Protein AF-W6RFC2-F1 (afdb_monomer_lite)

pLDDT: mean 91.89, std 6.56, range [70.94, 98.5]

Organism: Ectopseudomonas oleovorans (strain CECT 5344) (NCBI:txid1182590)

Foldseek 3Di:
DVVVVVCPVVLVVLLVPFAFWDFKDADPVGHQLVPCPPDNLDGDIDTGGNDPVSVCCSCCVDPVVVCVVCVVVRDDDDPFDPDKDADDPPPDDDDPVLVVVLSVCCRPPNADNGIYDSVDDDDHDD

Secondary structure (DSSP, 8-state):
-HHHHHHHHHHHHHHHTSTTEEEE---TTS-STT--TT-TT-----EEES-HHHHHHHHHSSTHHHHHHHGGGTSPPPSS----B----TT----HHHHHHHHHHHHHH-SBTTBBBTTB--PPP-

Radius of gyration: 14.4 Å; chains: 1; bounding box: 34×30×34 Å

Structure (mmCIF, N/CA/C/O backbone):
data_AF-W6RFC2-F1
#
_entry.id   AF-W6RFC2-F1
#
loop_
_atom_site.group_PDB
_atom_site.id
_atom_site.type_symbol
_atom_site.label_atom_id
_atom_site.label_alt_id
_atom_site.label_comp_id
_atom_site.label_asym_id
_atom_site.label_entity_id
_atom_site.label_seq_id
_atom_site.pdbx_PDB_ins_code
_atom_site.Cartn_x
_atom_site.Cartn_y
_atom_site.Cartn_z
_atom_site.occupancy
_atom_site.B_iso_or_equiv
_atom_site.auth_seq_id
_atom_site.auth_comp_id
_atom_site.auth_asym_id
_atom_site.auth_atom_id
_atom_site.pdbx_PDB_model_num
ATOM 1 N N . MET A 1 1 ? 13.873 -7.001 -14.185 1.00 75.94 1 MET A N 1
ATOM 2 C CA . MET A 1 1 ? 12.534 -6.460 -14.507 1.00 75.94 1 MET A CA 1
ATOM 3 C C . MET A 1 1 ? 11.583 -7.491 -15.117 1.00 75.94 1 MET A C 1
ATOM 5 O O . MET A 1 1 ? 10.491 -7.632 -14.593 1.00 75.94 1 MET A O 1
ATOM 9 N N . VAL A 1 2 ? 11.982 -8.250 -16.151 1.00 79.12 2 VAL A N 1
ATOM 10 C CA . VAL A 1 2 ? 11.108 -9.236 -16.839 1.00 79.12 2 VAL A CA 1
ATOM 11 C C . VAL A 1 2 ? 10.440 -10.245 -15.889 1.00 79.12 2 VAL A C 1
ATOM 13 O O . VAL A 1 2 ? 9.227 -10.402 -15.944 1.00 79.12 2 VAL A O 1
ATOM 16 N N . ASP A 1 3 ? 11.198 -10.872 -14.980 1.00 84.19 3 ASP A N 1
ATOM 17 C CA . ASP A 1 3 ? 10.649 -11.856 -14.024 1.00 84.19 3 ASP A CA 1
ATOM 18 C C . ASP A 1 3 ? 9.615 -11.245 -13.059 1.00 84.19 3 ASP A C 1
ATOM 20 O O . ASP A 1 3 ? 8.581 -11.846 -12.778 1.00 84.19 3 ASP A O 1
ATOM 24 N N . PHE A 1 4 ? 9.852 -10.016 -12.592 1.00 82.06 4 PHE A N 1
ATOM 25 C CA . PHE A 1 4 ? 8.900 -9.302 -11.740 1.00 82.06 4 PHE A CA 1
ATOM 26 C C . PHE A 1 4 ? 7.601 -8.994 -12.492 1.00 82.06 4 PHE A C 1
ATOM 28 O O . PHE A 1 4 ? 6.523 -9.289 -11.984 1.00 82.06 4 PHE A O 1
ATOM 35 N N . VAL A 1 5 ? 7.699 -8.464 -13.719 1.00 81.62 5 VAL A N 1
ATOM 36 C CA . VAL A 1 5 ? 6.527 -8.155 -14.558 1.00 81.62 5 VAL A CA 1
ATOM 37 C C . VAL A 1 5 ? 5.724 -9.423 -14.860 1.00 81.62 5 VAL A C 1
ATOM 39 O O . VAL A 1 5 ? 4.506 -9.416 -14.719 1.00 81.62 5 VAL A O 1
ATOM 42 N N . ALA A 1 6 ? 6.394 -10.539 -15.163 1.00 84.88 6 ALA A N 1
ATOM 43 C CA . ALA A 1 6 ? 5.744 -11.831 -15.396 1.00 84.88 6 ALA A CA 1
ATOM 44 C C . ALA A 1 6 ? 4.986 -12.376 -14.168 1.00 84.88 6 ALA A C 1
ATOM 46 O O . ALA A 1 6 ? 4.087 -13.201 -14.310 1.00 84.88 6 ALA A O 1
ATOM 47 N N . ASN A 1 7 ? 5.326 -11.924 -12.956 1.00 86.81 7 ASN A N 1
ATOM 48 C CA . ASN A 1 7 ? 4.627 -12.309 -11.730 1.00 86.81 7 ASN A CA 1
ATOM 49 C C . ASN A 1 7 ? 3.486 -11.353 -11.346 1.00 86.81 7 ASN A C 1
ATOM 51 O O . ASN A 1 7 ? 2.704 -11.711 -10.465 1.00 86.81 7 ASN A O 1
ATOM 55 N N . LEU A 1 8 ? 3.360 -10.175 -11.974 1.00 85.69 8 LEU A N 1
ATOM 56 C CA . LEU A 1 8 ? 2.356 -9.172 -11.594 1.00 85.69 8 LEU A CA 1
ATOM 57 C C . LEU A 1 8 ? 0.935 -9.719 -11.682 1.00 85.69 8 LEU A C 1
ATOM 59 O O . LEU A 1 8 ? 0.191 -9.613 -10.714 1.00 85.69 8 LEU A O 1
ATOM 63 N N . GLU A 1 9 ? 0.578 -10.357 -12.796 1.00 87.38 9 GLU A N 1
ATOM 64 C CA . GLU A 1 9 ? -0.757 -10.931 -12.992 1.00 87.38 9 GLU A CA 1
ATOM 65 C C . GLU A 1 9 ? -1.086 -11.967 -11.910 1.00 87.38 9 GLU A C 1
ATOM 67 O O . GLU A 1 9 ? -2.132 -11.898 -11.267 1.00 87.38 9 GLU A O 1
ATOM 72 N N . ARG A 1 10 ? -0.145 -12.876 -11.626 1.00 91.31 10 ARG A N 1
ATOM 73 C CA . ARG A 1 10 ? -0.298 -13.907 -10.590 1.00 91.31 10 ARG A CA 1
ATOM 74 C C . ARG A 1 10 ? -0.512 -13.302 -9.202 1.00 91.31 10 ARG A C 1
ATOM 76 O O . ARG A 1 10 ? -1.317 -13.813 -8.428 1.00 91.31 10 ARG A O 1
ATOM 83 N N . ILE A 1 11 ? 0.232 -12.250 -8.868 1.00 92.00 11 ILE A N 1
ATOM 84 C CA . ILE A 1 11 ? 0.141 -11.574 -7.569 1.00 92.00 11 ILE A CA 1
ATOM 85 C C . ILE A 1 11 ? -1.137 -10.733 -7.470 1.00 92.00 11 ILE A C 1
ATOM 87 O O . ILE A 1 11 ? -1.785 -10.746 -6.426 1.00 92.00 11 ILE A O 1
ATOM 91 N N . ASN A 1 12 ? -1.551 -10.078 -8.555 1.00 91.75 12 ASN A N 1
ATOM 92 C CA . ASN A 1 12 ? -2.814 -9.346 -8.623 1.00 91.75 12 ASN A CA 1
ATOM 93 C C . ASN A 1 12 ? -4.012 -10.289 -8.453 1.00 91.75 12 ASN A C 1
ATOM 95 O O . ASN A 1 12 ? -4.856 -10.040 -7.597 1.00 91.75 12 ASN A O 1
ATOM 99 N N . ALA A 1 13 ? -4.035 -11.416 -9.171 1.00 93.50 13 ALA A N 1
ATOM 100 C CA . ALA A 1 13 ? -5.073 -12.437 -9.025 1.00 93.50 13 ALA A CA 1
ATOM 101 C C . ALA A 1 13 ? -5.093 -13.044 -7.611 1.00 93.50 13 ALA A C 1
ATOM 103 O O . ALA A 1 13 ? -6.157 -13.307 -7.051 1.00 93.50 13 ALA A O 1
ATOM 104 N N . LEU A 1 14 ? -3.918 -13.234 -6.999 1.00 95.12 14 LEU A N 1
ATOM 105 C CA . LEU A 1 14 ? -3.816 -13.685 -5.612 1.00 95.12 14 LEU A CA 1
ATOM 106 C C . LEU A 1 14 ? -4.430 -12.673 -4.638 1.00 95.12 14 LEU A C 1
ATOM 108 O O . LEU A 1 14 ? -5.123 -13.085 -3.710 1.00 95.12 14 LEU A O 1
ATOM 112 N N . ALA A 1 15 ? -4.195 -11.372 -4.837 1.00 95.31 15 ALA A N 1
ATOM 113 C CA . ALA A 1 15 ? -4.824 -10.328 -4.033 1.00 95.31 15 ALA A CA 1
ATOM 114 C C . ALA A 1 15 ? -6.348 -10.351 -4.206 1.00 95.31 15 ALA A C 1
ATOM 116 O O . ALA A 1 15 ? -7.064 -10.432 -3.216 1.00 95.31 15 ALA A O 1
ATOM 117 N N . GLU A 1 16 ? -6.827 -10.361 -5.451 1.00 95.75 16 GLU A N 1
ATOM 118 C CA . GLU A 1 16 ? -8.254 -10.340 -5.803 1.00 95.75 16 GLU A CA 1
ATOM 119 C C . GLU A 1 16 ? -9.031 -11.554 -5.268 1.00 95.75 16 GLU A C 1
ATOM 121 O O . GLU A 1 16 ? -10.204 -11.434 -4.919 1.00 95.75 16 GLU A O 1
ATOM 126 N N . GLY A 1 17 ? -8.378 -12.714 -5.154 1.00 96.75 17 GLY A N 1
ATOM 127 C CA . GLY A 1 17 ? -8.954 -13.923 -4.561 1.00 96.75 17 GLY A CA 1
ATOM 128 C C . GLY A 1 17 ? -8.792 -14.047 -3.041 1.00 96.75 17 GLY A C 1
ATOM 129 O O . GLY A 1 17 ? -9.261 -15.029 -2.463 1.00 96.75 17 GLY A O 1
ATOM 130 N N . SER A 1 18 ? -8.105 -13.110 -2.380 1.00 97.88 18 SER A N 1
ATOM 131 C CA . SER A 1 18 ? -7.834 -13.192 -0.942 1.00 97.88 18 SER A CA 1
ATOM 132 C C . SER A 1 18 ? -9.002 -12.655 -0.101 1.00 97.88 18 SER A C 1
ATOM 134 O O . SER A 1 18 ? -9.618 -11.650 -0.466 1.00 97.88 18 SER A O 1
ATOM 136 N N . PRO A 1 19 ? -9.295 -13.262 1.067 1.00 98.00 19 PRO A N 1
ATOM 137 C CA . PRO A 1 19 ? -10.286 -12.731 1.996 1.00 98.00 19 PRO A CA 1
ATOM 138 C C . PRO A 1 19 ? -10.005 -11.274 2.364 1.00 98.00 19 PRO A C 1
ATOM 140 O O . PRO A 1 19 ? -8.863 -10.893 2.614 1.00 98.00 19 PRO A O 1
ATOM 143 N N . GLY A 1 20 ? -11.061 -10.463 2.399 1.00 97.50 20 GLY A N 1
ATOM 144 C CA . GLY A 1 20 ? -10.970 -9.056 2.773 1.00 97.50 20 GLY A CA 1
ATOM 145 C C . GLY A 1 20 ? -10.467 -8.120 1.669 1.00 97.50 20 GLY A C 1
ATOM 146 O O . GLY A 1 20 ? -10.419 -6.918 1.917 1.00 97.50 20 GLY A O 1
ATOM 147 N N . TYR A 1 21 ? -10.118 -8.608 0.475 1.00 98.12 21 TYR A N 1
ATOM 148 C CA . TYR A 1 21 ? -9.786 -7.746 -0.663 1.00 98.12 21 TYR A CA 1
ATOM 149 C C . TYR A 1 21 ? -10.996 -6.910 -1.106 1.00 98.12 21 TYR A C 1
ATOM 151 O O . TYR A 1 21 ? -12.114 -7.417 -1.180 1.00 98.12 21 TYR A O 1
ATOM 159 N N . VAL A 1 22 ? -10.769 -5.631 -1.425 1.00 97.44 22 VAL A N 1
ATOM 160 C CA . VAL A 1 22 ? -11.818 -4.711 -1.902 1.00 97.44 22 VAL A CA 1
ATOM 161 C C . VAL A 1 22 ? -11.470 -4.115 -3.264 1.00 97.44 22 VAL A C 1
ATOM 163 O O . VAL A 1 22 ? -12.328 -4.041 -4.143 1.00 97.44 22 VAL A O 1
ATOM 166 N N . TRP A 1 23 ? -10.237 -3.633 -3.440 1.00 96.75 23 TRP A N 1
ATOM 167 C CA . TRP A 1 23 ? -9.825 -2.921 -4.652 1.00 96.75 23 TRP A CA 1
ATOM 168 C C . TRP A 1 23 ? -8.299 -2.838 -4.774 1.00 96.75 23 TRP A C 1
ATOM 170 O O . TRP A 1 23 ? -7.585 -2.888 -3.772 1.00 96.75 23 TRP A O 1
ATOM 180 N N . ARG A 1 24 ? -7.786 -2.625 -5.990 1.00 95.44 24 ARG A N 1
ATOM 181 C CA . ARG A 1 24 ? -6.395 -2.225 -6.239 1.00 95.44 24 ARG A CA 1
ATOM 182 C C . ARG A 1 24 ? -6.295 -1.126 -7.287 1.00 95.44 24 ARG A C 1
ATOM 184 O O . ARG A 1 24 ? -7.135 -1.029 -8.179 1.00 95.44 24 ARG A O 1
ATOM 191 N N . LEU A 1 25 ? -5.216 -0.357 -7.199 1.00 93.25 25 LEU A N 1
ATOM 192 C CA . LEU A 1 25 ? -4.820 0.592 -8.225 1.00 93.25 25 LEU A CA 1
ATOM 193 C C . LEU A 1 25 ? -4.520 -0.150 -9.527 1.00 93.25 25 LEU A C 1
ATOM 195 O O . LEU A 1 25 ? -3.795 -1.147 -9.543 1.00 93.25 25 LEU A O 1
ATOM 199 N N . GLN A 1 26 ? -5.097 0.366 -10.601 1.00 89.44 26 GLN A N 1
ATOM 200 C CA . GLN A 1 26 ? -4.928 -0.096 -11.967 1.00 89.44 26 GLN A CA 1
ATOM 201 C C . GLN A 1 26 ? -5.268 1.056 -12.913 1.00 89.44 26 GLN A C 1
ATOM 203 O O . GLN A 1 26 ? -6.105 1.898 -12.574 1.00 89.44 26 GLN A O 1
ATOM 208 N N . ASP A 1 27 ? -4.616 1.104 -14.066 1.00 81.75 27 ASP A N 1
ATOM 209 C CA . ASP A 1 27 ? -5.027 1.937 -15.190 1.00 81.75 27 ASP A CA 1
ATOM 210 C C . ASP A 1 27 ? -6.195 1.288 -15.960 1.00 81.75 27 ASP A C 1
ATOM 212 O O . ASP A 1 27 ? -6.757 0.267 -15.548 1.00 81.75 27 ASP A O 1
ATOM 216 N N . GLU A 1 28 ? -6.583 1.890 -17.086 1.00 71.00 28 GLU A N 1
ATOM 217 C CA . GLU A 1 28 ? -7.643 1.365 -17.956 1.00 71.00 28 GLU A CA 1
ATOM 218 C C . GLU A 1 28 ? -7.311 -0.015 -18.551 1.00 71.00 28 GLU A C 1
ATOM 220 O O . GLU A 1 28 ?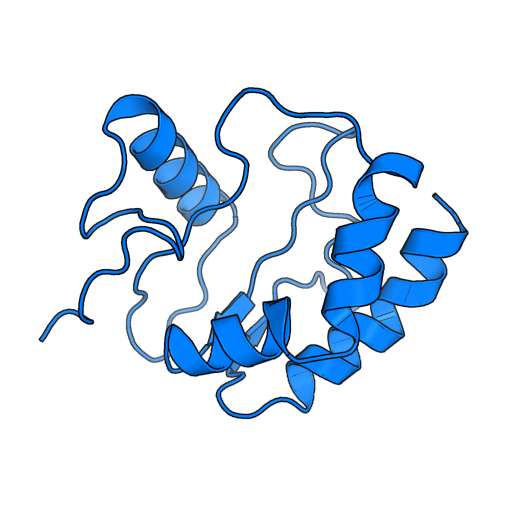 -8.223 -0.764 -18.900 1.00 71.00 28 GLU A O 1
ATOM 225 N N . ALA A 1 29 ? -6.026 -0.378 -18.630 1.00 70.94 29 ALA A N 1
ATOM 226 C CA . ALA A 1 29 ? -5.551 -1.680 -19.087 1.00 70.94 29 ALA A CA 1
ATOM 227 C C . ALA A 1 29 ? -5.424 -2.709 -17.945 1.00 70.94 29 ALA A C 1
ATOM 229 O O . ALA A 1 29 ? -5.067 -3.861 -18.194 1.00 70.94 29 ALA A O 1
ATOM 230 N N . GLY A 1 30 ? -5.740 -2.330 -16.701 1.00 74.44 30 GLY A N 1
ATOM 231 C CA . GLY A 1 30 ? -5.651 -3.209 -15.536 1.00 74.44 30 GLY A CA 1
ATOM 232 C C . GLY A 1 30 ? -4.276 -3.218 -14.854 1.00 74.44 30 GLY A C 1
ATOM 233 O O . GLY A 1 30 ? -4.076 -4.006 -13.920 1.00 74.44 30 GLY A O 1
ATOM 234 N N . ASP A 1 31 ? -3.352 -2.341 -15.259 1.00 76.50 31 ASP A N 1
ATOM 235 C CA . ASP A 1 31 ? -1.969 -2.297 -14.783 1.00 76.50 31 ASP A CA 1
ATOM 236 C C . ASP A 1 31 ? -1.648 -0.993 -14.026 1.00 76.50 31 ASP A C 1
ATOM 238 O O . ASP A 1 31 ? -2.000 0.108 -14.426 1.00 76.50 31 ASP A O 1
ATOM 242 N N . ALA A 1 32 ? -0.962 -1.086 -12.889 1.00 80.06 32 ALA A N 1
ATOM 243 C CA . ALA A 1 32 ? -0.467 0.094 -12.177 1.00 80.06 32 ALA A CA 1
ATOM 244 C C . ALA A 1 32 ? 0.912 0.544 -12.687 1.00 80.06 32 ALA A C 1
ATOM 246 O O . ALA A 1 32 ? 1.368 1.640 -12.356 1.00 80.06 32 ALA A O 1
ATOM 247 N N . THR A 1 33 ? 1.596 -0.270 -13.503 1.00 79.31 33 THR A N 1
ATOM 248 C CA . THR A 1 33 ? 2.951 0.032 -13.970 1.00 79.31 33 THR A CA 1
ATOM 249 C C . THR A 1 33 ? 3.024 1.147 -15.010 1.00 79.31 33 THR A C 1
ATOM 251 O O . THR A 1 33 ? 4.133 1.515 -15.366 1.00 79.31 33 THR A O 1
ATOM 254 N N . ALA A 1 34 ? 1.939 1.780 -15.447 1.00 79.94 34 ALA A N 1
ATOM 255 C CA . ALA A 1 34 ? 2.028 3.049 -16.183 1.00 79.94 34 ALA A CA 1
ATOM 256 C C . ALA A 1 34 ? 2.046 4.279 -15.251 1.00 79.94 34 ALA A C 1
ATOM 258 O O . ALA A 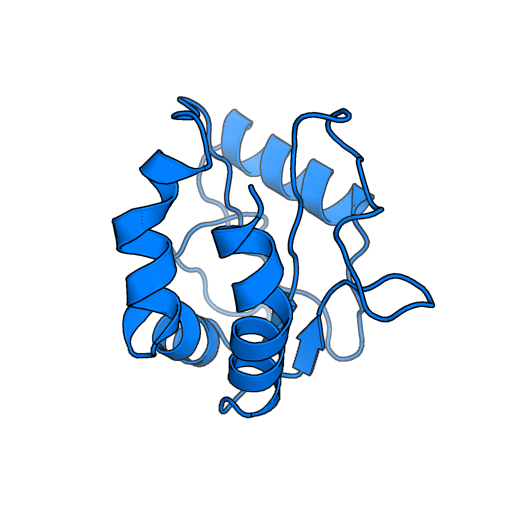1 34 ? 2.433 5.375 -15.650 1.00 79.94 34 ALA A O 1
ATOM 259 N N . ILE A 1 35 ? 1.651 4.111 -13.986 1.00 82.06 35 ILE A N 1
ATOM 260 C CA . ILE A 1 35 ? 1.440 5.213 -13.047 1.00 82.06 35 ILE A CA 1
ATOM 261 C C . ILE A 1 35 ? 2.761 5.523 -12.317 1.00 82.06 35 ILE A C 1
ATOM 263 O O . ILE A 1 35 ? 3.317 4.669 -11.622 1.00 82.06 35 ILE A O 1
ATOM 267 N N . ARG A 1 36 ? 3.294 6.742 -12.508 1.00 83.62 36 ARG A N 1
ATOM 268 C CA . ARG A 1 36 ? 4.631 7.182 -12.039 1.00 83.62 36 ARG A CA 1
ATOM 269 C C . ARG A 1 36 ? 4.609 8.511 -11.264 1.00 83.62 36 ARG A C 1
ATOM 271 O O . ARG A 1 36 ? 5.214 9.491 -11.687 1.00 83.62 36 ARG A O 1
ATOM 278 N N . PRO A 1 37 ? 3.943 8.581 -10.100 1.00 82.69 37 PRO A N 1
ATOM 279 C CA . PRO A 1 37 ? 3.861 9.813 -9.301 1.00 82.69 37 PRO A CA 1
ATOM 280 C C . PRO A 1 37 ? 5.197 10.230 -8.663 1.00 82.69 37 PRO A C 1
ATOM 282 O O . PRO A 1 37 ? 5.349 11.378 -8.261 1.00 82.69 37 PRO A O 1
ATOM 285 N N . PHE A 1 38 ? 6.151 9.301 -8.546 1.00 83.75 38 PHE A N 1
ATOM 286 C CA . PHE A 1 38 ? 7.438 9.502 -7.872 1.00 83.75 38 PHE A CA 1
ATOM 287 C C . PHE A 1 38 ? 8.629 9.408 -8.842 1.00 83.75 38 PHE A C 1
ATOM 289 O O . PHE A 1 38 ? 9.753 9.175 -8.406 1.00 83.75 38 PHE A O 1
ATOM 296 N N . GLY A 1 39 ? 8.386 9.583 -10.146 1.00 84.94 39 GLY A N 1
ATOM 297 C CA . GLY A 1 39 ? 9.390 9.446 -11.205 1.00 84.94 39 GLY A CA 1
ATOM 298 C C . GLY A 1 39 ? 9.415 8.056 -11.845 1.00 84.94 39 GLY A C 1
ATOM 299 O O . GLY A 1 39 ? 8.863 7.098 -11.304 1.00 84.94 39 GLY A O 1
ATOM 300 N N . ASP A 1 40 ? 10.054 7.958 -13.012 1.00 84.75 40 ASP A N 1
ATOM 301 C CA . ASP A 1 40 ? 9.995 6.782 -13.899 1.00 84.75 40 ASP A CA 1
ATOM 302 C C . ASP A 1 40 ? 10.607 5.508 -13.298 1.00 84.75 40 ASP A C 1
ATOM 304 O O . ASP A 1 40 ? 10.215 4.395 -13.660 1.00 84.75 40 ASP A O 1
ATOM 308 N N . GLU A 1 41 ? 11.516 5.669 -12.337 1.00 85.62 41 GLU A N 1
ATOM 309 C CA . GLU A 1 41 ? 12.225 4.583 -11.653 1.00 85.62 41 GLU A CA 1
ATOM 310 C C . GLU A 1 41 ? 11.439 3.989 -10.472 1.00 85.62 41 GLU A C 1
ATOM 312 O O . GLU A 1 41 ? 11.867 3.005 -9.867 1.00 85.62 41 GLU A O 1
ATOM 317 N N . VAL A 1 42 ? 10.275 4.556 -10.134 1.00 86.62 42 VAL A N 1
ATOM 318 C CA . VAL A 1 42 ? 9.476 4.124 -8.982 1.00 86.62 42 VAL A CA 1
ATOM 319 C C . VAL A 1 42 ? 8.204 3.425 -9.437 1.00 86.62 42 VAL A C 1
ATOM 321 O O . VAL A 1 42 ? 7.312 4.028 -10.031 1.00 86.62 42 VAL A O 1
ATOM 324 N N . LEU A 1 43 ? 8.079 2.147 -9.080 1.00 87.75 43 LEU A N 1
ATOM 325 C CA . LEU A 1 43 ? 6.822 1.417 -9.219 1.00 87.75 43 LEU A CA 1
ATOM 326 C C . LEU A 1 43 ? 5.929 1.668 -8.006 1.00 87.75 43 LEU A C 1
ATOM 328 O O . LEU A 1 43 ? 6.374 1.571 -6.862 1.00 87.75 43 LEU A O 1
ATOM 332 N N . VAL A 1 44 ? 4.654 1.945 -8.268 1.00 89.06 44 VAL A N 1
ATOM 333 C CA . VAL A 1 44 ? 3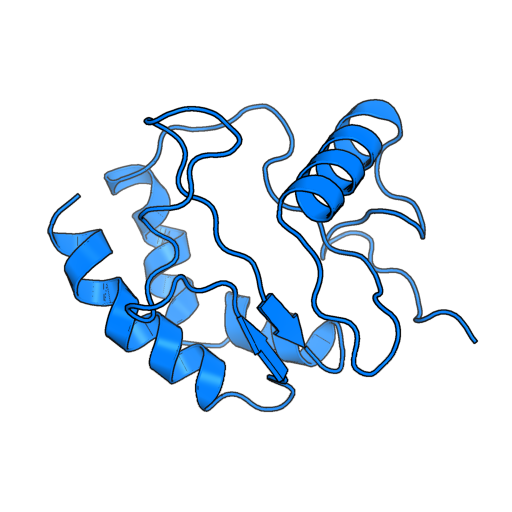.641 2.152 -7.232 1.00 89.06 44 VAL A CA 1
ATOM 334 C C . VAL A 1 44 ? 2.607 1.044 -7.304 1.00 89.06 44 VAL A C 1
ATOM 336 O O . VAL A 1 44 ? 2.087 0.724 -8.369 1.00 89.06 44 VAL A O 1
ATOM 339 N N . ASN A 1 45 ? 2.280 0.486 -6.144 1.00 91.75 45 ASN A N 1
ATOM 340 C CA . ASN A 1 45 ? 1.105 -0.343 -5.953 1.00 91.75 45 ASN A CA 1
ATOM 341 C C . ASN A 1 45 ? 0.260 0.226 -4.811 1.00 91.75 45 ASN A C 1
ATOM 343 O O . ASN A 1 45 ? 0.762 0.862 -3.887 1.00 91.75 45 ASN A O 1
ATOM 347 N N . MET A 1 46 ? -1.048 0.012 -4.886 1.00 95.25 46 MET A N 1
ATOM 348 C CA . MET A 1 46 ? -1.975 0.419 -3.838 1.00 95.25 46 MET A CA 1
ATOM 349 C C . MET A 1 46 ? -3.189 -0.499 -3.873 1.00 95.25 46 MET A C 1
ATOM 351 O O . MET A 1 46 ? -3.622 -0.922 -4.943 1.00 95.25 46 MET A O 1
ATOM 355 N N . SER A 1 47 ? -3.715 -0.841 -2.702 1.00 97.06 47 SER A N 1
ATOM 356 C CA . SER A 1 47 ? -4.891 -1.700 -2.569 1.00 97.06 47 SER A CA 1
ATOM 357 C C . SER A 1 47 ? -5.684 -1.339 -1.324 1.00 97.06 47 SER A C 1
ATOM 359 O O . SER A 1 47 ? -5.124 -0.817 -0.362 1.00 97.06 47 SER A O 1
ATOM 361 N N . VAL A 1 48 ? -6.986 -1.603 -1.369 1.00 98.06 48 VAL A N 1
ATOM 362 C CA . VAL A 1 48 ? -7.923 -1.414 -0.264 1.00 98.06 48 VAL A CA 1
ATOM 363 C C . VAL A 1 48 ? -8.397 -2.782 0.194 1.00 98.06 48 VAL A C 1
ATOM 365 O O . VAL A 1 48 ? -8.710 -3.656 -0.620 1.00 98.06 48 VAL A O 1
ATOM 368 N N . TRP A 1 49 ? -8.440 -2.936 1.511 1.00 98.25 49 TRP A N 1
ATOM 369 C CA . TRP A 1 49 ? -8.822 -4.153 2.207 1.00 98.25 49 TRP A CA 1
ATOM 370 C C . TRP A 1 49 ? -9.806 -3.803 3.317 1.00 98.25 49 TRP A C 1
ATOM 372 O O . TRP A 1 49 ? -9.791 -2.683 3.828 1.00 98.25 49 TRP A O 1
ATOM 382 N N . HIS A 1 50 ? -10.640 -4.764 3.698 1.00 97.12 50 HIS A N 1
ATOM 383 C CA . HIS A 1 50 ? -11.599 -4.615 4.788 1.00 97.12 50 HIS A CA 1
ATOM 384 C C . HIS A 1 50 ? -10.925 -4.308 6.127 1.00 97.12 50 HIS A C 1
ATOM 386 O O . HIS A 1 50 ? -11.469 -3.552 6.929 1.00 97.12 50 HIS A O 1
ATOM 392 N N . ASP A 1 51 ? -9.745 -4.880 6.367 1.00 97.06 51 ASP A N 1
ATOM 393 C CA . ASP A 1 51 ? -9.015 -4.718 7.615 1.00 97.06 51 ASP A CA 1
ATOM 394 C C . ASP A 1 51 ? -7.509 -5.001 7.446 1.00 97.06 51 ASP A C 1
ATOM 396 O O . ASP A 1 51 ? -7.045 -5.565 6.449 1.00 97.06 51 ASP A O 1
ATOM 400 N N . VAL A 1 52 ? -6.732 -4.595 8.455 1.00 97.56 52 VAL A N 1
ATOM 401 C CA . VAL A 1 52 ? -5.267 -4.740 8.484 1.00 97.56 52 VAL A CA 1
ATOM 402 C C . VAL A 1 52 ? -4.838 -6.210 8.548 1.00 97.56 52 VAL A C 1
ATOM 404 O O . VAL A 1 52 ? -3.786 -6.553 8.007 1.00 97.56 52 VAL A O 1
ATOM 407 N N . GLN A 1 53 ? -5.620 -7.081 9.194 1.00 97.44 53 GLN A N 1
ATOM 408 C CA . GLN A 1 53 ? -5.279 -8.494 9.356 1.00 97.44 53 GLN A CA 1
ATOM 409 C C . GLN A 1 53 ? -5.383 -9.238 8.023 1.00 97.44 53 GLN A C 1
ATOM 411 O O . GLN A 1 53 ? -4.448 -9.947 7.659 1.00 97.44 53 GLN A O 1
ATOM 416 N N . SER A 1 54 ? -6.455 -9.012 7.267 1.00 97.94 54 SER A N 1
ATOM 417 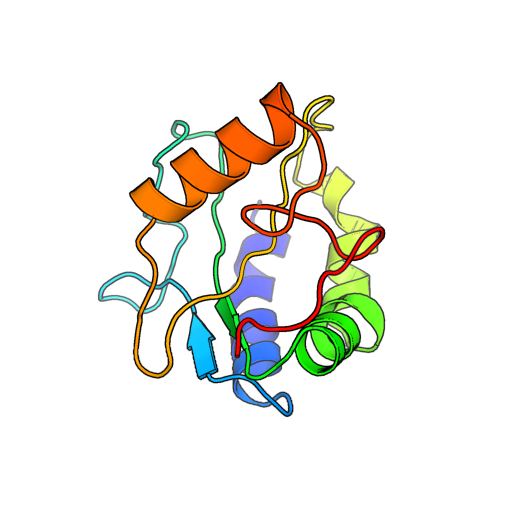C CA . SER A 1 54 ? -6.676 -9.554 5.926 1.00 97.94 54 SER A CA 1
ATOM 418 C C . SER A 1 54 ? -5.545 -9.161 4.968 1.00 97.94 54 SER A C 1
ATOM 420 O O . SER A 1 54 ? -4.935 -10.017 4.324 1.00 97.94 54 SER A O 1
ATOM 422 N N . LEU A 1 55 ? -5.173 -7.875 4.950 1.00 97.81 55 LEU A N 1
ATOM 423 C CA . LEU A 1 55 ? -4.026 -7.401 4.174 1.00 97.81 55 LEU A CA 1
ATOM 424 C C . LEU A 1 55 ? -2.710 -8.049 4.648 1.00 97.81 55 LEU A C 1
ATOM 426 O O . LEU A 1 55 ? -1.891 -8.456 3.828 1.00 97.81 55 LEU A O 1
ATOM 430 N N . SER A 1 56 ? -2.489 -8.152 5.961 1.00 97.38 56 SER A N 1
ATOM 431 C CA . SER A 1 56 ? -1.286 -8.774 6.534 1.00 97.38 56 SER A CA 1
ATOM 432 C C . SER A 1 56 ? -1.162 -10.250 6.143 1.00 97.38 56 SER A C 1
ATOM 434 O O . SER A 1 56 ? -0.081 -10.706 5.767 1.00 97.38 56 SER A O 1
ATOM 436 N N . ASP A 1 57 ? -2.270 -10.990 6.161 1.00 97.75 57 ASP A N 1
ATOM 437 C CA . ASP A 1 57 ? -2.313 -12.395 5.761 1.00 97.75 57 ASP A CA 1
ATOM 438 C C . ASP A 1 57 ? -1.999 -12.555 4.271 1.00 97.75 57 ASP A C 1
ATOM 440 O O . ASP A 1 57 ? -1.171 -13.393 3.906 1.00 97.75 57 ASP A O 1
ATOM 444 N N . TYR A 1 58 ? -2.549 -11.692 3.414 1.00 96.81 58 TYR A N 1
ATOM 445 C CA . TYR A 1 58 ? -2.148 -11.644 2.010 1.00 96.81 58 TYR A CA 1
ATOM 446 C C . TYR A 1 58 ? -0.652 -11.328 1.849 1.00 96.81 58 TYR A C 1
ATOM 448 O O . TYR A 1 58 ? 0.042 -12.004 1.093 1.00 96.81 58 TYR A O 1
ATOM 456 N N . VAL A 1 59 ? -0.111 -10.333 2.555 1.00 95.25 59 VAL A N 1
ATOM 457 C CA . VAL A 1 59 ? 1.286 -9.902 2.376 1.00 95.25 59 VAL A CA 1
ATOM 458 C C . VAL A 1 59 ? 2.288 -10.939 2.888 1.00 95.25 59 VAL A C 1
ATOM 460 O O . VAL A 1 59 ? 3.303 -11.169 2.232 1.00 95.25 59 VAL A O 1
ATOM 463 N N . TYR A 1 60 ? 2.019 -11.564 4.037 1.00 95.50 60 TYR A N 1
ATOM 464 C CA . TYR A 1 60 ? 3.010 -12.369 4.760 1.00 95.50 60 TYR A CA 1
ATOM 465 C C . TYR A 1 60 ? 2.692 -13.866 4.841 1.00 95.50 60 TYR A C 1
ATOM 467 O O . TYR A 1 60 ? 3.603 -14.660 5.092 1.00 95.50 60 TYR A O 1
ATOM 475 N N . LYS A 1 61 ? 1.439 -14.280 4.619 1.00 94.62 61 LYS A N 1
ATOM 476 C CA . LYS A 1 61 ? 0.998 -15.687 4.706 1.00 94.62 61 LYS A CA 1
ATOM 477 C C . LYS A 1 61 ? 0.533 -16.260 3.364 1.00 94.62 61 LYS A C 1
ATOM 479 O O . LYS A 1 61 ? -0.107 -17.307 3.332 1.00 94.62 61 LYS A O 1
ATOM 484 N N . SER A 1 62 ? 0.879 -15.609 2.255 1.00 94.06 62 SER A N 1
ATOM 485 C CA . SER A 1 62 ? 0.567 -16.072 0.901 1.00 94.06 62 SER A CA 1
ATOM 486 C C . SER A 1 62 ? 1.829 -16.207 0.041 1.00 94.06 62 SER A C 1
ATOM 488 O O . SER A 1 62 ? 2.947 -15.911 0.472 1.00 94.06 62 SER A O 1
ATOM 490 N N . ALA A 1 63 ? 1.654 -16.600 -1.224 1.00 91.88 63 ALA A N 1
ATOM 491 C CA . ALA A 1 63 ? 2.740 -16.628 -2.202 1.00 91.88 63 ALA A CA 1
ATOM 492 C C . ALA A 1 63 ? 3.333 -15.236 -2.522 1.00 91.88 63 ALA A C 1
ATOM 494 O O . ALA A 1 63 ? 4.357 -15.159 -3.206 1.00 91.88 63 ALA A O 1
ATOM 495 N N . HIS A 1 64 ? 2.741 -14.145 -2.019 1.00 90.94 64 HIS A N 1
ATOM 496 C CA . HIS A 1 64 ? 3.329 -12.807 -2.078 1.00 90.94 64 HIS A CA 1
ATOM 497 C C . HIS A 1 64 ? 4.649 -12.718 -1.291 1.00 90.94 64 HIS A C 1
ATOM 499 O O . HIS A 1 64 ? 5.574 -12.017 -1.711 1.00 90.94 64 HIS A O 1
ATOM 505 N N . THR A 1 65 ? 4.808 -13.513 -0.226 1.00 93.25 65 THR A N 1
ATOM 506 C CA . THR A 1 65 ? 6.041 -13.572 0.575 1.00 93.25 65 THR A CA 1
ATOM 507 C C . THR A 1 65 ? 7.274 -13.934 -0.259 1.00 93.25 65 THR A C 1
ATOM 509 O O . THR A 1 65 ? 8.368 -13.434 0.007 1.00 93.25 65 THR A O 1
ATOM 512 N N . GLU A 1 66 ? 7.119 -14.742 -1.310 1.00 91.44 66 GLU A N 1
ATOM 513 C CA . GLU A 1 66 ? 8.229 -15.107 -2.200 1.00 91.44 66 GLU A CA 1
ATOM 514 C C . GLU A 1 66 ? 8.733 -13.911 -3.021 1.00 91.44 66 GLU A C 1
ATOM 516 O O . GLU A 1 66 ? 9.941 -13.742 -3.195 1.00 91.44 66 GLU A O 1
ATOM 521 N N . MET A 1 67 ? 7.835 -13.013 -3.435 1.00 91.06 67 MET A N 1
ATOM 522 C CA . MET A 1 67 ? 8.218 -11.748 -4.073 1.00 91.06 67 MET A CA 1
ATOM 523 C C . MET A 1 67 ? 8.919 -10.822 -3.082 1.00 91.06 67 MET A C 1
ATOM 525 O O . MET A 1 67 ? 9.940 -10.221 -3.409 1.00 91.06 67 MET A O 1
ATOM 529 N N . LEU A 1 68 ? 8.440 -10.759 -1.836 1.00 90.25 68 LEU A N 1
ATOM 530 C CA . LEU A 1 68 ? 9.072 -9.940 -0.802 1.00 90.25 68 LEU A CA 1
ATOM 531 C C . LEU A 1 68 ? 10.492 -10.404 -0.470 1.00 90.25 68 LEU A C 1
ATOM 533 O O . LEU A 1 68 ? 11.353 -9.556 -0.224 1.00 90.25 68 LEU A O 1
ATOM 537 N N . LYS A 1 69 ? 10.757 -11.715 -0.460 1.00 91.44 69 LYS A N 1
ATOM 538 C CA . LYS A 1 69 ? 12.103 -12.272 -0.240 1.00 91.44 69 LYS A CA 1
ATOM 539 C C . LYS A 1 69 ? 13.066 -11.890 -1.363 1.00 91.44 69 LYS A C 1
ATOM 541 O O . LYS A 1 69 ? 14.208 -11.529 -1.088 1.00 91.44 69 LYS A O 1
ATOM 546 N N . ARG A 1 70 ? 12.583 -11.923 -2.606 1.00 92.25 70 ARG A N 1
ATOM 547 C CA . ARG A 1 70 ? 13.367 -11.669 -3.823 1.00 92.25 70 ARG A CA 1
ATOM 548 C C . ARG A 1 70 ? 13.390 -10.205 -4.260 1.00 92.25 70 ARG A C 1
ATOM 550 O O . ARG A 1 70 ? 14.106 -9.864 -5.188 1.00 92.25 70 ARG A O 1
ATOM 557 N N . ARG A 1 71 ? 12.686 -9.305 -3.562 1.00 89.62 71 ARG A N 1
ATOM 558 C CA . ARG A 1 71 ? 12.534 -7.887 -3.952 1.00 89.62 71 ARG A CA 1
ATOM 559 C C . ARG A 1 71 ? 13.843 -7.161 -4.288 1.00 89.62 71 ARG A C 1
ATOM 561 O O . ARG A 1 71 ? 13.841 -6.283 -5.138 1.00 89.62 71 ARG A O 1
ATOM 568 N N . ARG A 1 72 ? 14.958 -7.541 -3.653 1.00 90.00 72 ARG A N 1
ATOM 569 C CA . ARG A 1 72 ? 16.294 -6.961 -3.891 1.00 90.00 72 ARG A CA 1
ATOM 570 C C . ARG A 1 72 ? 16.905 -7.334 -5.247 1.00 90.00 72 ARG A C 1
ATOM 572 O O . ARG A 1 72 ? 17.893 -6.731 -5.638 1.00 90.00 72 ARG A O 1
ATOM 579 N N . GLU A 1 73 ? 16.345 -8.315 -5.949 1.00 92.06 73 GLU A N 1
ATOM 580 C CA . GLU A 1 73 ? 16.725 -8.658 -7.326 1.00 92.06 73 GLU A CA 1
ATOM 581 C C . GLU A 1 73 ? 16.205 -7.629 -8.342 1.00 92.06 73 GLU A C 1
ATOM 583 O O . GLU A 1 73 ? 16.692 -7.574 -9.471 1.00 92.06 73 GLU A O 1
ATOM 588 N N . TRP A 1 74 ? 15.199 -6.831 -7.963 1.00 89.06 74 TRP A N 1
ATOM 589 C CA . TRP A 1 74 ? 14.519 -5.899 -8.869 1.00 89.06 74 TRP A CA 1
ATOM 590 C C . TRP A 1 74 ? 14.482 -4.461 -8.364 1.00 89.06 74 TRP A C 1
ATOM 592 O O . TRP A 1 74 ? 14.391 -3.553 -9.182 1.00 89.06 74 TRP A O 1
ATOM 602 N N . PHE A 1 75 ? 14.543 -4.257 -7.048 1.00 89.94 75 PHE A N 1
ATOM 603 C CA . PHE A 1 75 ? 14.430 -2.945 -6.425 1.00 89.94 75 PHE A CA 1
ATOM 604 C C . PHE A 1 75 ? 15.641 -2.632 -5.563 1.00 89.94 75 PHE A C 1
ATOM 606 O O . PHE A 1 75 ? 16.129 -3.473 -4.799 1.00 89.94 75 PHE A O 1
ATOM 613 N N . GLU A 1 76 ? 16.065 -1.378 -5.638 1.00 88.94 76 GLU A N 1
ATOM 614 C CA . GLU A 1 76 ? 17.078 -0.838 -4.750 1.00 88.94 76 GLU A CA 1
ATOM 615 C C . GLU A 1 76 ? 16.542 -0.663 -3.327 1.00 88.94 76 GLU A C 1
ATOM 617 O O . GLU A 1 76 ? 15.336 -0.612 -3.057 1.00 88.94 76 GLU A O 1
ATOM 622 N N . ARG A 1 77 ? 17.467 -0.589 -2.372 1.00 85.94 77 ARG A N 1
ATOM 623 C CA . ARG A 1 77 ? 17.122 -0.332 -0.979 1.00 85.94 77 ARG A CA 1
ATOM 624 C C . ARG A 1 77 ? 16.756 1.144 -0.820 1.00 85.94 77 ARG A C 1
ATOM 626 O O . ARG A 1 77 ? 17.587 2.014 -1.037 1.00 85.94 77 ARG A O 1
ATOM 633 N N . VAL A 1 78 ? 15.542 1.403 -0.345 1.00 84.00 78 VAL A N 1
ATOM 634 C CA . VAL A 1 78 ? 15.092 2.747 0.032 1.00 84.00 78 VAL A CA 1
ATOM 635 C C . VAL A 1 78 ? 15.299 2.939 1.536 1.00 84.00 78 VAL A C 1
ATOM 637 O O . VAL A 1 78 ? 14.739 2.185 2.332 1.00 84.00 78 VAL A O 1
ATOM 640 N N . GLU A 1 79 ? 16.110 3.928 1.929 1.00 84.25 79 GLU A N 1
ATOM 641 C CA . GLU A 1 79 ? 16.366 4.256 3.347 1.00 84.25 79 GLU A CA 1
ATOM 642 C C . GLU A 1 79 ? 15.136 4.855 4.039 1.00 84.25 79 GLU A C 1
ATOM 644 O O . GLU A 1 79 ? 14.903 4.635 5.226 1.00 84.25 79 GLU A O 1
ATOM 649 N N . GLN A 1 80 ? 14.334 5.613 3.292 1.00 87.25 80 GLN A N 1
ATOM 650 C CA . GLN A 1 80 ? 13.111 6.224 3.801 1.00 87.25 80 GLN A CA 1
ATOM 651 C C . GLN A 1 80 ? 11.932 5.243 3.763 1.00 87.25 80 GLN A C 1
ATOM 653 O O . GLN A 1 80 ? 11.930 4.248 3.029 1.00 87.25 80 GLN A O 1
ATOM 658 N N . ALA A 1 81 ? 10.880 5.553 4.526 1.00 89.06 81 ALA A N 1
ATOM 659 C CA . ALA A 1 81 ? 9.630 4.805 4.453 1.00 89.06 81 ALA A CA 1
ATOM 660 C C . ALA A 1 81 ? 9.103 4.789 3.006 1.00 89.06 81 ALA A C 1
ATOM 662 O O . ALA A 1 81 ? 8.996 5.833 2.364 1.00 89.06 81 ALA A O 1
ATOM 663 N N . HIS A 1 82 ? 8.788 3.603 2.493 1.00 92.31 82 HIS A N 1
ATOM 664 C CA . HIS A 1 82 ? 8.272 3.366 1.136 1.00 92.31 82 HIS A CA 1
ATOM 665 C C . HIS A 1 82 ? 6.944 2.591 1.148 1.00 92.31 82 HIS A C 1
ATOM 667 O O . HIS A 1 82 ? 6.429 2.219 0.102 1.00 92.31 82 HIS A O 1
ATOM 673 N N . GLN A 1 83 ? 6.395 2.336 2.337 1.00 95.25 83 GLN A N 1
ATOM 674 C CA . GLN A 1 83 ? 5.103 1.700 2.555 1.00 95.25 83 GLN A CA 1
ATOM 675 C C . GLN A 1 83 ? 4.363 2.484 3.635 1.00 95.25 83 GLN A C 1
ATOM 677 O O . GLN A 1 83 ? 4.952 2.830 4.659 1.00 95.25 83 GLN A O 1
ATOM 682 N N . VAL A 1 84 ? 3.075 2.719 3.409 1.00 97.94 84 VAL A N 1
ATOM 683 C CA . VAL A 1 84 ? 2.168 3.360 4.358 1.00 97.94 84 VAL A CA 1
ATOM 684 C C . VAL A 1 84 ? 0.815 2.657 4.315 1.00 97.94 84 VAL A C 1
ATOM 686 O O . VAL A 1 84 ? 0.364 2.226 3.256 1.00 97.94 84 VAL A O 1
ATOM 689 N N . LEU A 1 85 ? 0.195 2.511 5.480 1.00 98.44 85 LEU A N 1
ATOM 690 C CA . LEU A 1 85 ? -1.181 2.070 5.672 1.00 98.44 85 LEU A CA 1
ATOM 691 C C . LEU A 1 85 ? -1.974 3.241 6.256 1.00 98.44 85 LEU A C 1
ATOM 693 O O . LEU A 1 85 ? -1.450 4.012 7.059 1.00 98.44 85 LEU A O 1
ATOM 697 N N . TRP A 1 86 ? -3.233 3.371 5.863 1.00 98.50 86 TRP A N 1
ATOM 698 C CA . TRP A 1 86 ? -4.168 4.331 6.436 1.00 98.50 86 TRP A CA 1
ATOM 699 C C . TRP A 1 86 ? -5.592 3.815 6.259 1.00 98.50 86 TRP A C 1
ATOM 701 O O . TRP A 1 86 ? -5.856 2.957 5.415 1.00 98.50 86 TRP A O 1
ATOM 711 N N . TRP A 1 87 ? -6.507 4.329 7.072 1.00 98.12 87 TRP A N 1
ATOM 712 C CA . TRP A 1 87 ? -7.922 4.012 6.947 1.00 98.12 87 TRP A CA 1
ATOM 713 C C . TRP A 1 87 ? -8.580 4.911 5.903 1.00 98.12 87 TRP A C 1
ATOM 715 O O . TRP A 1 87 ? -8.338 6.118 5.873 1.00 98.12 87 TRP A O 1
ATOM 725 N N . VAL A 1 88 ? -9.438 4.317 5.076 1.00 97.38 88 VAL A N 1
ATOM 726 C CA . VAL A 1 88 ? -10.271 5.020 4.096 1.00 97.38 88 VAL A CA 1
ATOM 727 C C . VAL A 1 88 ? -11.751 4.785 4.409 1.00 97.38 88 VAL A C 1
ATOM 729 O O . VAL A 1 88 ? -12.095 3.703 4.892 1.00 97.38 88 VAL A O 1
ATOM 732 N N . PRO A 1 89 ? -12.647 5.755 4.145 1.00 95.88 89 PRO A N 1
ATOM 733 C CA . PRO A 1 89 ? -14.084 5.537 4.278 1.00 95.88 89 PRO A CA 1
ATOM 734 C C . PRO A 1 89 ? -14.575 4.385 3.395 1.00 95.88 89 PRO A C 1
ATOM 736 O O . PRO A 1 89 ? -14.047 4.148 2.306 1.00 95.88 89 PRO A O 1
ATOM 739 N N . ALA A 1 90 ? -15.629 3.693 3.829 1.00 93.62 90 ALA A N 1
ATOM 740 C CA . ALA A 1 90 ? -16.243 2.641 3.026 1.00 93.62 90 ALA A CA 1
ATOM 741 C C . ALA A 1 90 ? -16.693 3.184 1.656 1.00 93.62 90 ALA A C 1
ATOM 743 O O . ALA A 1 90 ? -17.332 4.231 1.567 1.00 93.62 90 ALA A O 1
ATOM 744 N N . GLY A 1 91 ? -16.345 2.469 0.583 1.00 93.94 91 GLY A N 1
ATOM 745 C CA . GLY A 1 91 ? -16.626 2.877 -0.798 1.00 93.94 91 GLY A CA 1
ATOM 746 C C . GLY A 1 91 ? -15.645 3.898 -1.387 1.00 93.94 91 GLY A C 1
ATOM 747 O O . GLY A 1 91 ? -15.690 4.135 -2.594 1.00 93.94 91 GLY A O 1
ATOM 748 N N . HIS A 1 92 ? -14.732 4.464 -0.588 1.00 95.19 92 HIS A N 1
ATOM 749 C CA . HIS A 1 92 ? -13.690 5.360 -1.089 1.00 95.19 92 HIS A CA 1
ATOM 750 C C . HIS A 1 92 ? -12.595 4.579 -1.816 1.00 95.19 92 HIS A C 1
ATOM 752 O O . HIS A 1 92 ? -12.098 3.564 -1.325 1.00 95.19 92 HIS A O 1
ATOM 758 N N . ARG A 1 93 ? -12.193 5.081 -2.984 1.00 94.88 93 ARG A N 1
ATOM 759 C CA . ARG A 1 93 ? -11.033 4.582 -3.729 1.00 94.88 93 ARG A CA 1
ATOM 760 C C . ARG A 1 93 ? -9.937 5.639 -3.625 1.00 94.88 93 ARG A C 1
ATOM 762 O O . ARG A 1 93 ? -10.092 6.698 -4.238 1.00 94.88 93 ARG A O 1
ATOM 769 N N . PRO A 1 94 ? -8.870 5.394 -2.845 1.00 96.06 94 PRO A N 1
ATOM 770 C CA . PRO A 1 94 ? -7.842 6.396 -2.639 1.00 96.06 94 PRO A CA 1
ATOM 771 C C . PRO A 1 94 ? -7.127 6.716 -3.947 1.00 96.06 94 PRO A C 1
ATOM 773 O O . PRO A 1 94 ? -6.941 5.855 -4.813 1.00 96.06 94 PRO A O 1
ATOM 776 N N . SER A 1 95 ? -6.703 7.969 -4.074 1.00 94.38 95 SER A N 1
ATOM 777 C CA . SER A 1 95 ? -5.872 8.401 -5.192 1.00 94.38 95 SER A CA 1
ATOM 778 C C . SER A 1 95 ? -4.391 8.215 -4.876 1.00 94.38 95 SER A C 1
ATOM 780 O O . SER A 1 95 ? -3.969 8.099 -3.726 1.00 94.38 95 SER A O 1
ATOM 782 N N . VAL A 1 96 ? -3.570 8.234 -5.918 1.00 92.94 96 VAL A N 1
ATOM 783 C CA . VAL A 1 96 ? -2.115 8.201 -5.765 1.00 92.94 96 VAL A CA 1
ATOM 784 C C . VAL A 1 96 ? -1.586 9.473 -5.088 1.00 92.94 96 VAL A C 1
ATOM 786 O O . VAL A 1 96 ? -0.603 9.413 -4.350 1.00 92.94 96 VAL A O 1
ATOM 789 N N . VAL A 1 97 ? -2.261 10.612 -5.281 1.00 93.56 97 VAL A N 1
ATOM 790 C CA . VAL A 1 97 ? -1.950 11.870 -4.581 1.00 93.56 97 VAL A CA 1
ATOM 791 C C . VAL A 1 97 ? -2.170 11.699 -3.080 1.00 93.56 97 VAL A C 1
ATOM 793 O O . VAL A 1 97 ? -1.260 11.955 -2.299 1.00 93.56 97 VAL A O 1
ATOM 796 N N . GLU A 1 98 ? -3.316 11.141 -2.685 1.00 96.50 98 GLU A N 1
ATOM 797 C CA . GLU A 1 98 ? -3.620 10.834 -1.283 1.00 96.50 98 GLU A CA 1
ATOM 798 C C . GLU A 1 98 ? -2.571 9.885 -0.677 1.00 96.50 98 GLU A C 1
ATOM 800 O O . GLU A 1 98 ? -2.033 10.153 0.395 1.00 96.50 98 GLU A O 1
ATOM 805 N N . ALA A 1 99 ? -2.201 8.812 -1.384 1.00 96.12 99 ALA A N 1
ATOM 806 C CA . ALA A 1 99 ? -1.152 7.895 -0.930 1.00 96.12 99 ALA A CA 1
ATOM 807 C C . ALA A 1 99 ? 0.198 8.604 -0.717 1.00 96.12 99 ALA A C 1
ATOM 809 O O . ALA A 1 99 ? 0.926 8.301 0.231 1.00 96.12 99 ALA A O 1
ATOM 810 N N . SER A 1 100 ? 0.519 9.569 -1.583 1.00 94.75 100 SER A N 1
ATOM 811 C CA . SER A 1 100 ? 1.747 10.366 -1.507 1.00 94.75 100 SER A CA 1
ATOM 812 C C . SER A 1 100 ? 1.752 11.269 -0.275 1.00 94.75 100 SER A C 1
ATOM 814 O O . SER A 1 100 ? 2.751 11.318 0.442 1.00 94.75 100 SER A O 1
ATOM 816 N N . GLU A 1 101 ? 0.624 11.914 0.023 1.00 96.94 101 GLU A N 1
ATOM 817 C CA . GLU A 1 101 ? 0.437 12.726 1.230 1.00 96.94 101 GLU A CA 1
ATOM 818 C C . GLU A 1 101 ? 0.554 11.881 2.505 1.00 96.94 101 GLU A C 1
ATOM 820 O O . GLU A 1 101 ? 1.242 12.269 3.450 1.00 96.94 101 GLU A O 1
ATOM 825 N N . ARG A 1 102 ? -0.050 10.684 2.529 1.00 97.94 102 ARG A N 1
ATOM 826 C CA . ARG A 1 102 ? 0.069 9.759 3.669 1.00 97.94 102 ARG A CA 1
ATOM 827 C C . ARG A 1 102 ? 1.496 9.273 3.868 1.00 97.94 102 ARG A C 1
ATOM 829 O O . ARG A 1 102 ? 1.972 9.219 5.002 1.00 97.94 102 ARG A O 1
ATOM 836 N N . LEU A 1 103 ? 2.201 8.953 2.786 1.00 96.88 103 LEU A N 1
ATOM 837 C CA . LEU A 1 103 ? 3.594 8.527 2.865 1.00 96.88 103 LEU A CA 1
ATOM 838 C C . LEU A 1 103 ? 4.502 9.660 3.361 1.00 96.88 103 LEU A C 1
ATOM 840 O O . LEU A 1 103 ? 5.384 9.412 4.183 1.00 96.88 103 LEU A O 1
ATOM 844 N N . ALA A 1 104 ? 4.271 10.893 2.902 1.00 96.44 104 ALA A N 1
ATOM 845 C CA . ALA A 1 104 ? 4.976 12.073 3.392 1.00 96.44 104 ALA A CA 1
ATOM 846 C C . ALA A 1 104 ? 4.724 12.290 4.893 1.00 96.44 104 ALA A C 1
ATOM 848 O O . ALA A 1 104 ? 5.681 12.421 5.654 1.00 96.44 104 ALA A O 1
ATOM 849 N N . HIS A 1 105 ? 3.466 12.202 5.335 1.00 98.19 105 HIS A N 1
ATOM 850 C CA . HIS A 1 105 ? 3.108 12.307 6.751 1.00 98.19 105 HIS A CA 1
ATOM 851 C C . HIS A 1 105 ? 3.831 11.257 7.609 1.00 98.19 105 HIS A C 1
ATOM 853 O O . HIS A 1 105 ? 4.398 11.591 8.645 1.00 98.19 105 HIS A O 1
ATOM 859 N N . LEU A 1 106 ? 3.874 9.994 7.165 1.00 98.25 106 LEU A N 1
ATOM 860 C CA . LEU A 1 106 ? 4.584 8.928 7.879 1.00 98.25 106 LEU A CA 1
ATOM 861 C C . LEU A 1 106 ? 6.092 9.207 7.997 1.00 98.25 106 LEU A C 1
ATOM 863 O O . LEU A 1 106 ? 6.700 8.886 9.018 1.00 98.25 106 LEU A O 1
ATOM 867 N N . ARG A 1 107 ? 6.711 9.778 6.956 1.00 96.19 107 ARG A N 1
ATOM 868 C CA . ARG A 1 107 ? 8.141 10.129 6.963 1.00 96.19 107 ARG A CA 1
ATOM 869 C C . ARG A 1 107 ? 8.449 11.279 7.918 1.00 96.19 107 ARG A C 1
ATOM 871 O O . ARG A 1 107 ? 9.499 11.258 8.550 1.00 96.19 107 ARG A O 1
ATOM 878 N N . GLU A 1 108 ? 7.556 12.259 8.005 1.00 97.56 108 GLU A N 1
ATOM 879 C CA . GLU A 1 108 ? 7.743 13.462 8.818 1.00 97.56 108 GLU A CA 1
ATOM 880 C C . GLU A 1 108 ? 7.423 13.225 10.301 1.00 97.56 108 GLU A C 1
ATOM 882 O O . GLU A 1 108 ? 8.203 13.605 11.172 1.00 97.56 108 GLU A O 1
ATOM 887 N N . TYR A 1 109 ? 6.303 12.559 10.593 1.00 97.62 109 TYR A N 1
ATOM 888 C CA . TYR A 1 109 ? 5.759 12.446 11.952 1.00 97.62 109 TYR A CA 1
ATOM 889 C C . TYR A 1 109 ? 5.908 11.051 12.571 1.00 97.62 109 TYR A C 1
ATOM 891 O O . TYR A 1 109 ? 5.623 10.863 13.755 1.00 97.62 109 TYR A O 1
ATOM 899 N N . GLY A 1 110 ? 6.347 10.058 11.796 1.00 97.19 110 GLY A N 1
ATOM 900 C CA . GLY A 1 110 ? 6.270 8.659 12.204 1.00 97.19 110 GLY A CA 1
ATOM 901 C C . GLY A 1 110 ? 4.834 8.125 12.164 1.00 97.19 110 GLY A C 1
ATOM 902 O O . GLY A 1 110 ? 3.955 8.689 11.515 1.00 97.19 110 GLY A O 1
ATOM 903 N N . ALA A 1 111 ? 4.598 6.980 12.812 1.00 98.06 111 ALA A N 1
ATOM 904 C CA . ALA A 1 111 ? 3.300 6.310 12.757 1.00 98.06 111 ALA A CA 1
ATOM 905 C C . ALA A 1 111 ? 2.238 7.060 13.580 1.00 98.06 111 ALA A C 1
ATOM 907 O O . ALA A 1 111 ? 2.383 7.226 14.791 1.00 98.06 111 ALA A O 1
ATOM 908 N N . THR A 1 112 ? 1.143 7.441 12.927 1.00 98.19 11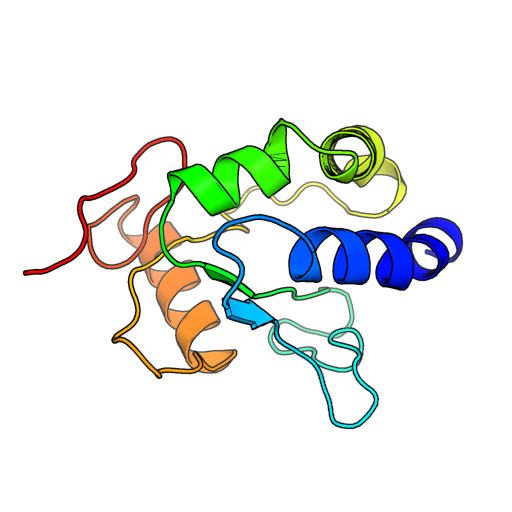2 THR A N 1
ATOM 909 C CA . THR A 1 112 ? -0.036 8.078 13.528 1.00 98.19 112 THR A CA 1
ATOM 910 C C . THR A 1 112 ? -1.314 7.401 13.029 1.00 98.19 112 THR A C 1
ATOM 912 O O . THR A 1 112 ? -1.294 6.662 12.046 1.00 98.19 112 THR A O 1
ATOM 915 N N . ALA A 1 113 ? -2.464 7.690 13.644 1.00 96.81 113 ALA A N 1
ATOM 916 C CA . ALA A 1 113 ? -3.754 7.183 13.158 1.00 96.81 113 ALA A CA 1
ATOM 917 C C . ALA A 1 113 ? -4.074 7.610 11.708 1.00 96.81 113 ALA A C 1
ATOM 919 O O . ALA A 1 113 ? -4.889 6.974 11.044 1.00 96.81 113 ALA A O 1
ATOM 920 N N . GLN A 1 114 ? -3.428 8.672 11.211 1.00 96.88 114 GLN A N 1
ATOM 921 C CA . GLN A 1 114 ? -3.585 9.152 9.841 1.00 96.88 114 GLN A CA 1
ATOM 922 C C . GLN A 1 114 ? -2.702 8.404 8.835 1.00 96.88 114 GLN A C 1
ATOM 924 O O . GLN A 1 114 ? -3.085 8.296 7.675 1.00 96.88 114 GLN A O 1
ATOM 929 N N . ALA A 1 115 ? -1.530 7.920 9.252 1.00 98.31 115 ALA A N 1
ATOM 930 C CA . ALA A 1 115 ? -0.589 7.197 8.403 1.00 98.31 115 ALA A CA 1
ATOM 931 C C . ALA A 1 115 ? 0.318 6.306 9.260 1.00 98.31 115 ALA A C 1
ATOM 933 O O . ALA A 1 115 ? 1.045 6.785 10.130 1.00 98.31 115 ALA A O 1
ATOM 934 N N . PHE A 1 116 ? 0.293 5.000 9.015 1.00 98.31 116 PHE A N 1
ATOM 935 C CA . PHE A 1 116 ? 0.945 4.014 9.868 1.00 98.31 116 PHE A CA 1
ATOM 936 C C . PHE A 1 116 ? 1.531 2.829 9.090 1.00 98.31 116 PHE A C 1
ATOM 938 O O . PHE A 1 116 ? 1.604 2.829 7.865 1.00 98.31 116 PHE A O 1
ATOM 945 N N . THR A 1 117 ? 2.022 1.820 9.812 1.00 97.75 117 THR A N 1
ATOM 946 C CA . THR A 1 117 ? 2.639 0.606 9.249 1.00 97.75 117 THR A CA 1
ATOM 947 C C . THR A 1 117 ? 2.070 -0.633 9.931 1.00 97.75 117 THR A C 1
ATOM 949 O O . THR A 1 117 ? 1.503 -0.522 11.015 1.00 97.75 117 THR A O 1
ATOM 952 N N . PHE A 1 118 ? 2.305 -1.830 9.385 1.00 96.50 118 PHE A N 1
ATOM 953 C CA . PHE A 1 118 ? 1.935 -3.080 10.068 1.00 96.50 118 PHE A CA 1
ATOM 954 C C . PHE A 1 118 ? 2.511 -3.203 11.485 1.00 96.50 118 PHE A C 1
ATOM 956 O O . PHE A 1 118 ? 1.878 -3.794 12.353 1.00 96.50 118 PHE A O 1
ATOM 963 N N . ARG A 1 119 ? 3.706 -2.644 11.736 1.00 95.75 119 ARG A N 1
ATOM 964 C CA . ARG A 1 119 ? 4.349 -2.694 13.059 1.00 95.75 119 ARG A CA 1
ATOM 965 C C . ARG A 1 119 ? 3.576 -1.888 14.108 1.00 95.75 119 ARG A C 1
ATOM 967 O O . ARG A 1 119 ? 3.594 -2.253 15.276 1.00 95.75 119 ARG A O 1
ATOM 974 N N . HIS A 1 120 ? 2.934 -0.802 13.692 1.00 96.81 120 HIS A N 1
ATOM 975 C CA . HIS A 1 120 ? 2.200 0.110 14.564 1.00 96.81 120 HIS A CA 1
ATOM 976 C C . HIS A 1 120 ? 0.826 0.376 13.955 1.00 96.81 120 HIS A C 1
ATOM 978 O O . HIS A 1 120 ? 0.580 1.457 13.433 1.00 96.81 120 HIS A O 1
ATOM 984 N N . ALA A 1 121 ? -0.037 -0.638 13.956 1.00 96.56 121 ALA A N 1
ATOM 985 C CA . ALA A 1 121 ? -1.392 -0.507 13.438 1.00 96.56 121 ALA A CA 1
ATOM 986 C C . ALA A 1 121 ? -2.295 0.249 14.423 1.00 96.56 121 ALA A C 1
ATOM 988 O O . ALA A 1 121 ? -2.175 0.094 15.639 1.00 96.56 121 ALA A O 1
ATOM 989 N N . PHE A 1 122 ? -3.224 1.034 13.883 1.00 97.06 122 PHE A N 1
ATOM 990 C CA . PHE A 1 122 ? -4.246 1.745 14.649 1.00 97.06 122 PHE A CA 1
ATOM 991 C C . PHE A 1 122 ? -5.617 1.130 14.375 1.00 97.06 122 PHE A C 1
ATOM 993 O O . PHE A 1 122 ? -5.859 0.633 13.275 1.00 97.06 122 PHE A O 1
ATOM 1000 N N . ALA A 1 123 ? -6.520 1.179 15.356 1.00 95.69 123 ALA A N 1
ATOM 1001 C CA . ALA A 1 123 ? -7.908 0.772 15.153 1.00 95.69 123 ALA A CA 1
ATOM 1002 C C . ALA A 1 123 ? -8.583 1.644 14.082 1.00 95.69 123 ALA A C 1
ATOM 1004 O O . ALA A 1 123 ? -8.213 2.808 13.903 1.00 95.69 123 ALA A O 1
ATOM 1005 N N . ALA A 1 124 ? -9.564 1.075 13.379 1.00 93.06 124 ALA A N 1
ATOM 1006 C CA . ALA A 1 124 ? -10.381 1.839 12.449 1.00 93.06 124 ALA A CA 1
ATOM 1007 C C . ALA A 1 124 ? -11.111 2.975 13.197 1.00 93.06 124 ALA A C 1
ATOM 1009 O O . ALA A 1 124 ? -11.532 2.767 14.342 1.00 93.06 124 ALA A O 1
ATOM 1010 N N . PRO A 1 125 ? -11.251 4.165 12.587 1.00 88.69 125 PRO A N 1
ATOM 1011 C CA . PRO A 1 125 ? -12.093 5.226 13.124 1.00 88.69 125 PRO A CA 1
ATOM 1012 C C . PRO A 1 125 ? -13.530 4.730 13.331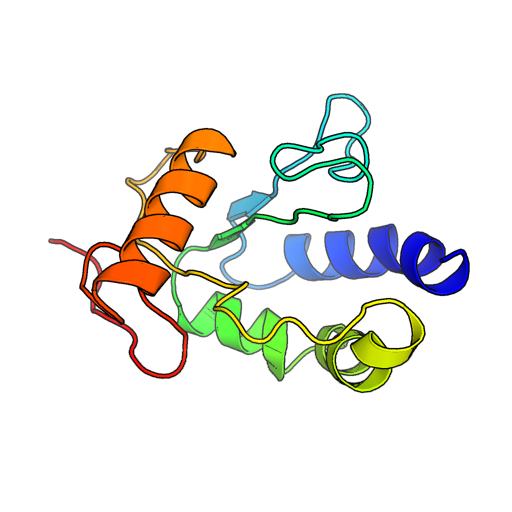 1.00 88.69 125 PRO A C 1
ATOM 1014 O O . PRO A 1 125 ? -13.999 3.877 12.575 1.00 88.69 125 PRO A O 1
ATOM 1017 N N . ALA A 1 126 ? -14.196 5.259 14.359 1.00 77.38 126 ALA A N 1
ATOM 1018 C CA . ALA A 1 126 ? -15.600 4.973 14.653 1.00 77.38 126 ALA A CA 1
ATOM 1019 C C . ALA A 1 126 ? -16.552 5.626 13.641 1.00 77.38 126 ALA A C 1
ATOM 1021 O O . ALA A 1 126 ? -16.209 6.721 13.135 1.00 77.38 126 ALA A O 1
#

Sequence (126 aa):
MVDFVANLERINALAEGSPGYVWRLQDEAGDATAIRPFGDEVLVNMSVWHDVQSLSDYVYKSAHTEMLKRRREWFERVEQAHQVLWWVPAGHRPSVVEASERLAHLREYGATAQAFTFRHAFAAPA

InterPro domains:
  IPR011008 Dimeric alpha-beta barrel [SSF54909] (3-94)
  IPR021708 Domain of unknown function DUF3291 [PF11695] (1-125)